Protein AF-A0A7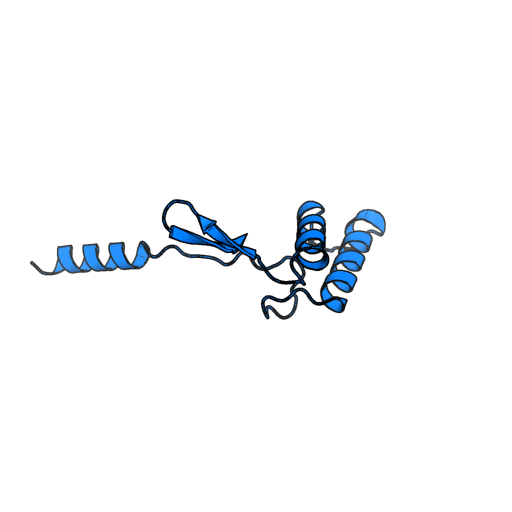K3YH22-F1 (afdb_monomer)

pLDDT: mean 84.74, std 13.92, range [43.5, 96.12]

Foldseek 3Di:
DCVVVVVVVVVVVVPPPPPPVPQQQQPPVRPQFCDPVSLVVNVVQVCCVVPVVHDRPDDPVSNVSQVCCVPPVVRHWDWDQDPVRDIDTD

Sequence (90 aa):
MKRPLLVLALLLLLAAPASATEAIPGDADGDGVLAAGEYASTALAYLDAAYMGGTGEIGRDEIRDAAWVYARWDGRPREIVDSSGQTVTL

Secondary structure (DSSP, 8-state):
--HHHHHHHHHHHHTS-----PPPTT-SS-SS---HHHHHHHHHHHHIIIII-------HHHHHHHHHHHHHSTTSPPEEE-TTS-EEE-

Mean predicted aligned error: 9.88 Å

Structure (mmCIF, N/CA/C/O backbone):
data_AF-A0A7K3YH22-F1
#
_entry.id   AF-A0A7K3YH22-F1
#
loop_
_atom_site.group_PDB
_atom_site.id
_atom_site.type_symbol
_atom_site.label_atom_id
_atom_site.label_alt_id
_atom_site.label_comp_id
_atom_site.label_asym_id
_atom_site.label_entity_id
_atom_site.label_seq_id
_atom_site.pdbx_PDB_ins_code
_atom_site.Cartn_x
_atom_site.Cartn_y
_atom_site.Cartn_z
_atom_site.occupancy
_atom_site.B_iso_or_equiv
_atom_site.auth_seq_id
_atom_site.auth_comp_id
_atom_site.auth_asym_id
_atom_site.auth_atom_id
_atom_site.pdbx_PDB_model_num
ATOM 1 N N . MET A 1 1 ? -18.747 42.900 17.915 1.00 57.41 1 MET A N 1
ATOM 2 C CA . MET A 1 1 ? -18.212 41.776 18.721 1.00 57.41 1 MET A CA 1
ATOM 3 C C . MET A 1 1 ? -18.307 40.399 18.033 1.00 57.41 1 MET A C 1
ATOM 5 O O . MET A 1 1 ? -18.120 39.399 18.702 1.00 57.41 1 MET A O 1
ATOM 9 N N . LYS A 1 2 ? -18.550 40.301 16.710 1.00 59.81 2 LYS A N 1
ATOM 10 C CA . LYS A 1 2 ? -18.744 39.002 16.019 1.00 59.81 2 LYS A CA 1
ATOM 11 C C . LYS A 1 2 ? -17.524 38.502 15.224 1.00 59.81 2 LYS A C 1
ATOM 13 O O . LYS A 1 2 ? -17.428 37.319 14.941 1.00 59.81 2 LYS A O 1
ATOM 18 N N . ARG A 1 3 ? -16.578 39.393 14.898 1.00 65.38 3 ARG A N 1
ATOM 19 C CA . ARG A 1 3 ? -15.350 39.076 14.143 1.00 65.38 3 ARG A CA 1
ATOM 20 C C . ARG A 1 3 ? -14.405 38.086 14.846 1.00 65.38 3 ARG A C 1
ATOM 22 O O . ARG A 1 3 ? -14.010 37.138 14.182 1.00 65.38 3 ARG A O 1
ATOM 29 N N . PRO A 1 4 ? -14.076 38.228 16.148 1.00 71.44 4 PRO A N 1
ATOM 30 C CA . PRO A 1 4 ? -13.180 37.269 16.800 1.00 71.44 4 PRO A CA 1
ATOM 31 C C . PRO A 1 4 ? -13.828 35.886 16.953 1.00 71.44 4 PRO A C 1
ATOM 33 O O . PRO A 1 4 ? -13.143 34.879 16.837 1.00 71.44 4 PRO A O 1
ATOM 36 N N . LEU A 1 5 ? -15.155 35.832 17.125 1.00 73.75 5 LEU A N 1
ATOM 37 C CA . LEU A 1 5 ? -15.907 34.577 17.198 1.00 73.75 5 LEU A CA 1
ATOM 38 C C . LEU A 1 5 ? -15.901 33.827 15.856 1.00 73.75 5 LEU A C 1
ATOM 40 O O . LEU A 1 5 ? -15.789 32.608 15.833 1.00 73.75 5 LEU A O 1
ATOM 44 N N . LEU A 1 6 ? -15.984 34.564 14.742 1.00 75.31 6 LEU A N 1
ATOM 45 C CA . LEU A 1 6 ? -15.937 33.998 13.392 1.00 75.31 6 LEU A CA 1
ATOM 46 C C . LEU A 1 6 ? -14.543 33.446 13.051 1.00 75.31 6 LEU A C 1
ATOM 48 O O . LEU A 1 6 ? -14.434 32.392 12.436 1.00 75.31 6 LEU A O 1
ATOM 52 N N . VAL A 1 7 ? -13.484 34.136 13.490 1.00 77.75 7 VAL A N 1
ATOM 53 C CA . VAL A 1 7 ? -12.089 33.686 13.332 1.00 77.75 7 VAL A CA 1
ATOM 54 C C . VAL A 1 7 ? -11.813 32.444 14.181 1.00 77.75 7 VAL A C 1
ATOM 56 O O . VAL A 1 7 ? -11.189 31.504 13.699 1.00 77.75 7 VAL A O 1
ATOM 59 N N . LEU A 1 8 ? -12.322 32.403 15.416 1.00 77.06 8 LEU A N 1
ATOM 60 C CA . LEU A 1 8 ? -12.194 31.238 16.293 1.00 77.06 8 LEU A CA 1
ATOM 61 C C . LEU A 1 8 ? -12.952 30.020 15.742 1.00 77.06 8 LEU A C 1
ATOM 63 O O . LEU A 1 8 ? -12.428 28.912 15.770 1.00 77.06 8 LEU A O 1
ATOM 67 N N . ALA A 1 9 ? -14.152 30.228 15.192 1.00 76.06 9 ALA A N 1
ATOM 68 C CA . ALA A 1 9 ? -14.912 29.173 14.527 1.00 76.06 9 ALA A CA 1
ATOM 69 C C . ALA A 1 9 ? -14.182 28.637 13.284 1.00 76.06 9 ALA A C 1
ATOM 71 O O . ALA A 1 9 ? -14.129 27.428 13.085 1.00 76.06 9 ALA A O 1
ATOM 72 N N . LEU A 1 10 ? -13.564 29.513 12.484 1.00 74.69 10 LEU A N 1
ATOM 73 C CA . LEU A 1 10 ? -12.771 29.103 11.324 1.00 74.69 10 LEU A CA 1
ATOM 74 C C . LEU A 1 10 ? -11.536 28.284 11.741 1.00 74.69 10 LEU A C 1
ATOM 76 O O . LEU A 1 10 ? -11.273 27.244 11.152 1.00 74.69 10 LEU A O 1
ATOM 80 N N . LEU A 1 11 ? -10.824 28.700 12.794 1.00 74.44 11 LEU A N 1
ATOM 81 C CA . LEU A 1 11 ? -9.676 27.961 13.338 1.00 74.44 11 LEU A CA 1
ATOM 82 C C . LEU A 1 11 ? -10.062 26.575 13.878 1.00 74.44 11 LEU A C 1
ATOM 84 O O . LEU A 1 11 ? -9.304 25.628 13.702 1.00 74.44 11 LEU A O 1
ATOM 88 N N . LEU A 1 12 ? -11.245 26.441 14.485 1.00 69.56 12 LEU A N 1
ATOM 89 C CA . LEU A 1 12 ? -11.775 25.152 14.946 1.00 69.56 12 LEU A CA 1
ATOM 90 C C . LEU A 1 12 ? -12.149 24.214 13.788 1.00 69.56 12 LEU A C 1
ATOM 92 O O . LEU A 1 12 ? -11.984 23.007 13.922 1.00 69.56 12 LEU A O 1
ATOM 96 N N . LEU A 1 13 ? -12.599 24.747 12.646 1.00 62.50 13 LEU A N 1
ATOM 97 C CA . LEU A 1 13 ? -12.851 23.950 11.436 1.00 62.50 13 LEU A CA 1
ATOM 98 C C . LEU A 1 13 ? -11.558 23.476 10.750 1.00 62.50 13 LEU A C 1
ATOM 100 O O . LEU A 1 13 ? -11.548 22.386 10.188 1.00 62.50 13 LEU A O 1
ATOM 104 N N . LEU A 1 14 ? -10.469 24.253 10.815 1.00 58.09 14 LEU A N 1
ATOM 105 C CA . LEU A 1 14 ? -9.151 23.821 10.321 1.00 58.09 14 LEU A CA 1
ATOM 106 C C . LEU A 1 14 ? -8.451 22.813 11.249 1.00 58.09 14 LEU A C 1
ATOM 108 O O . LEU A 1 14 ? -7.490 22.178 10.831 1.00 58.09 14 LEU A O 1
ATOM 112 N N . ALA A 1 15 ? -8.911 22.674 12.493 1.00 55.56 15 ALA A N 1
ATOM 113 C CA . ALA A 1 15 ? -8.359 21.734 13.464 1.00 55.56 15 ALA A CA 1
ATOM 114 C C . ALA A 1 15 ? -8.956 20.319 13.353 1.00 55.56 15 ALA A C 1
ATOM 116 O O . ALA A 1 15 ? -8.626 19.461 14.172 1.00 55.56 15 ALA A O 1
ATOM 117 N N . ALA A 1 16 ? -9.830 20.059 12.372 1.00 55.69 16 ALA A N 1
ATOM 118 C CA . ALA A 1 16 ? -10.235 18.695 12.065 1.00 55.69 16 ALA A CA 1
ATOM 119 C C . ALA A 1 16 ? -8.976 17.897 11.682 1.00 55.69 16 ALA A C 1
ATOM 121 O O . ALA A 1 16 ? -8.247 18.340 10.788 1.00 55.69 16 ALA A O 1
ATOM 122 N N . PRO A 1 17 ? -8.684 16.758 12.337 1.00 47.56 17 PRO A N 1
ATOM 123 C CA . PRO A 1 17 ? -7.605 15.904 11.886 1.00 47.56 17 PRO A CA 1
ATOM 124 C C . PRO A 1 17 ? -7.952 15.492 10.459 1.00 47.56 17 PRO A C 1
ATOM 126 O O . PRO A 1 17 ? -8.958 14.825 10.215 1.00 47.56 17 PRO A O 1
ATOM 129 N N . ALA A 1 18 ? -7.149 15.947 9.502 1.00 45.41 18 ALA A N 1
ATOM 130 C CA . ALA A 1 18 ? -7.120 15.348 8.187 1.00 45.41 18 ALA A CA 1
ATOM 131 C C . ALA A 1 18 ? -6.559 13.941 8.391 1.00 45.41 18 ALA A C 1
ATOM 133 O O . ALA A 1 18 ? -5.356 13.721 8.290 1.00 45.41 18 ALA A O 1
ATOM 134 N N . SER A 1 19 ? -7.426 12.997 8.751 1.00 46.56 19 SER A N 1
ATOM 135 C CA . SER A 1 19 ? -7.155 11.581 8.575 1.00 46.56 19 SER A CA 1
ATOM 136 C C . SER A 1 19 ? -7.137 11.352 7.070 1.00 46.56 19 SER A C 1
ATOM 138 O O . SER A 1 19 ? -8.119 10.916 6.477 1.00 46.56 19 SER A O 1
ATOM 140 N N . ALA A 1 20 ? -6.036 11.742 6.429 1.00 43.50 20 ALA A N 1
ATOM 141 C CA . ALA A 1 20 ? -5.653 11.128 5.182 1.00 43.50 20 ALA A CA 1
ATOM 142 C C . ALA A 1 20 ? -5.491 9.651 5.537 1.00 43.50 20 ALA A C 1
ATOM 144 O O . ALA A 1 20 ? -4.552 9.279 6.233 1.00 43.50 20 ALA A O 1
ATOM 145 N N . THR A 1 21 ? -6.479 8.833 5.176 1.00 54.25 21 THR A N 1
ATOM 146 C CA . THR A 1 21 ? -6.223 7.407 5.004 1.00 54.25 21 THR A CA 1
ATOM 147 C C . THR A 1 21 ? -5.076 7.368 4.004 1.00 54.25 21 THR A C 1
ATOM 149 O O . THR A 1 21 ? -5.234 7.818 2.868 1.00 54.25 21 THR A O 1
ATOM 152 N N . GLU A 1 22 ? -3.880 7.008 4.470 1.00 62.78 22 GLU A N 1
ATOM 153 C CA . GLU A 1 22 ? -2.790 6.692 3.560 1.00 62.78 22 GLU A CA 1
ATOM 154 C C . GLU A 1 22 ? -3.325 5.575 2.664 1.00 62.78 22 GLU A C 1
ATOM 156 O O . GLU A 1 22 ? -3.778 4.537 3.149 1.00 62.78 22 GLU A O 1
ATOM 161 N N . ALA A 1 23 ? -3.425 5.862 1.365 1.00 76.75 23 ALA A N 1
ATOM 162 C CA . ALA A 1 23 ? -3.944 4.909 0.400 1.00 76.75 23 ALA A CA 1
ATOM 163 C C . ALA A 1 23 ? -3.048 3.666 0.410 1.00 76.75 23 ALA A C 1
ATOM 165 O O . ALA A 1 23 ? -1.825 3.787 0.521 1.00 76.75 23 ALA A O 1
ATOM 166 N N . ILE A 1 24 ? -3.644 2.478 0.299 1.00 86.50 24 ILE A N 1
ATOM 167 C CA . ILE A 1 24 ? -2.872 1.237 0.253 1.00 86.50 24 ILE A CA 1
ATOM 168 C C . ILE A 1 24 ? -2.007 1.282 -1.012 1.00 86.50 24 ILE A C 1
ATOM 170 O O . ILE A 1 24 ? -2.550 1.447 -2.107 1.00 86.50 24 ILE A O 1
ATOM 174 N N . PRO A 1 25 ? -0.674 1.136 -0.920 1.00 86.81 25 PRO A N 1
ATOM 175 C CA . PRO A 1 25 ? 0.155 1.162 -2.112 1.00 86.81 25 PRO A CA 1
ATOM 176 C C . PRO A 1 25 ? -0.251 0.053 -3.088 1.00 86.81 25 PRO A C 1
ATOM 178 O O . PRO A 1 25 ? -0.280 -1.128 -2.735 1.00 86.81 25 PRO A O 1
ATOM 181 N N . GLY A 1 26 ? -0.553 0.443 -4.325 1.00 87.81 26 GLY A N 1
ATOM 182 C CA . GLY A 1 26 ? -0.990 -0.474 -5.376 1.00 87.81 26 GLY A CA 1
ATOM 183 C C . GLY A 1 26 ? -2.493 -0.752 -5.434 1.00 87.81 26 GLY A C 1
ATOM 184 O O . GLY A 1 26 ? -2.884 -1.473 -6.343 1.00 87.81 26 GLY A O 1
ATOM 185 N N . ASP A 1 27 ? -3.312 -0.188 -4.537 1.00 91.50 27 ASP A N 1
ATOM 186 C CA . ASP A 1 27 ? -4.773 -0.099 -4.704 1.00 91.50 27 ASP A CA 1
ATOM 187 C C . ASP A 1 27 ? -5.059 0.897 -5.838 1.00 91.50 27 ASP A C 1
ATOM 189 O O . ASP A 1 27 ? -4.940 2.117 -5.682 1.00 91.50 27 ASP A O 1
ATOM 193 N N . ALA A 1 28 ? -5.278 0.358 -7.035 1.00 90.31 28 ALA A N 1
ATOM 194 C CA . ALA A 1 28 ? -5.295 1.133 -8.266 1.00 90.31 28 ALA A CA 1
ATOM 195 C C . ALA A 1 28 ? -6.682 1.715 -8.545 1.00 90.31 28 ALA A C 1
ATOM 197 O O . ALA A 1 28 ? -6.783 2.751 -9.212 1.00 90.31 28 ALA A O 1
ATOM 198 N N . ASP A 1 29 ? -7.737 1.051 -8.069 1.00 92.06 29 ASP A 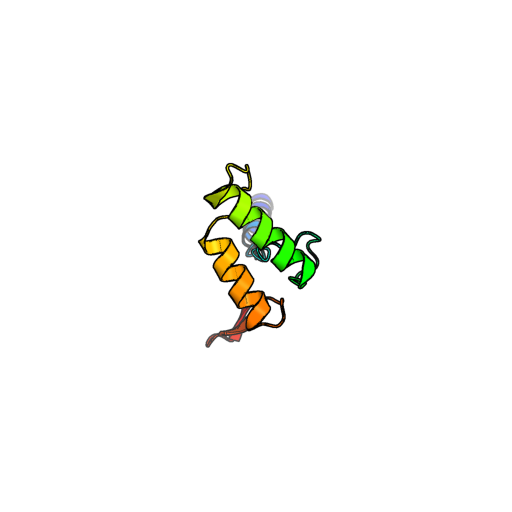N 1
ATOM 199 C CA . ASP A 1 29 ? -9.111 1.533 -8.189 1.00 92.06 29 ASP A CA 1
ATOM 200 C C . ASP A 1 29 ? -9.586 2.358 -6.978 1.00 92.06 29 ASP A C 1
ATOM 202 O O . ASP A 1 29 ? -10.578 3.089 -7.089 1.00 92.06 29 ASP A O 1
ATOM 206 N N . GLY A 1 30 ? -8.815 2.360 -5.888 1.00 90.31 30 GLY A N 1
ATOM 207 C CA . GLY A 1 30 ? -9.031 3.187 -4.708 1.00 90.31 30 GLY A CA 1
ATOM 208 C C . GLY A 1 30 ? -10.202 2.713 -3.852 1.00 90.31 30 GLY A C 1
ATOM 209 O O . GLY A 1 30 ? -10.811 3.536 -3.157 1.00 90.31 30 GLY A O 1
ATOM 210 N N . ASP A 1 31 ? -10.570 1.430 -3.931 1.00 91.81 31 ASP A N 1
ATOM 211 C CA . ASP A 1 31 ? -11.690 0.862 -3.179 1.00 91.81 31 ASP A CA 1
ATOM 212 C C . ASP A 1 31 ? -11.335 0.492 -1.722 1.00 91.81 31 ASP A C 1
ATOM 214 O O . ASP A 1 31 ? -12.211 0.101 -0.936 1.00 91.81 31 ASP A O 1
ATOM 218 N N . GLY A 1 32 ? -10.070 0.681 -1.327 1.00 90.44 32 GLY A N 1
ATOM 219 C CA . GLY A 1 32 ? -9.556 0.354 -0.002 1.00 90.44 32 GLY A CA 1
ATOM 220 C C . GLY A 1 32 ? -9.288 -1.139 0.190 1.00 90.44 32 GLY A C 1
ATOM 221 O O . GLY A 1 32 ? -9.211 -1.603 1.337 1.00 90.44 32 GLY A O 1
ATOM 222 N N . VAL A 1 33 ? -9.187 -1.904 -0.898 1.00 93.38 33 VAL A N 1
ATOM 223 C CA . VAL A 1 33 ? -8.906 -3.337 -0.913 1.00 93.38 33 VAL A CA 1
ATOM 224 C C . VAL A 1 33 ? -7.838 -3.634 -1.951 1.00 93.38 33 VAL A C 1
ATOM 226 O O . VAL A 1 33 ? -8.091 -3.677 -3.140 1.00 93.38 33 VAL A O 1
ATOM 229 N N . LEU A 1 34 ? -6.644 -3.991 -1.493 1.00 94.75 34 LEU A N 1
ATOM 230 C CA . LEU A 1 34 ? -5.597 -4.464 -2.383 1.00 94.75 34 LEU A CA 1
ATOM 231 C C . LEU A 1 34 ? -5.928 -5.871 -2.899 1.00 94.75 34 LEU A C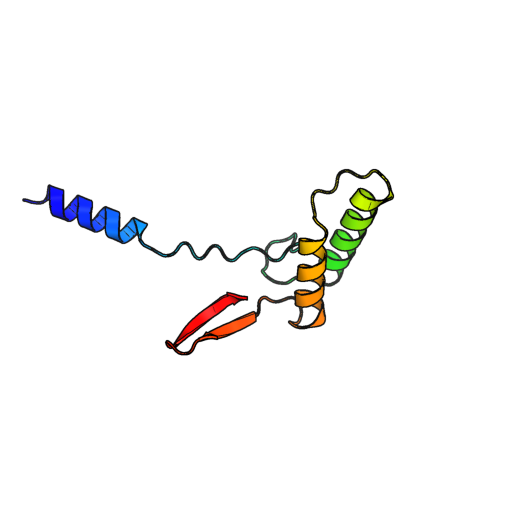 1
ATOM 233 O O . LEU A 1 34 ? -5.660 -6.880 -2.233 1.00 94.75 34 LEU A O 1
ATOM 237 N N . ALA A 1 35 ? -6.498 -5.952 -4.099 1.00 96.12 35 ALA A N 1
ATOM 238 C CA . ALA A 1 35 ? -6.838 -7.213 -4.734 1.00 96.12 35 ALA A CA 1
ATOM 239 C C . ALA A 1 35 ? -5.591 -7.945 -5.263 1.00 96.12 35 ALA A C 1
ATOM 241 O O . ALA A 1 35 ? -4.546 -7.366 -5.564 1.00 96.12 35 ALA A O 1
ATOM 242 N N . ALA A 1 36 ? -5.712 -9.261 -5.463 1.00 95.00 36 ALA A N 1
A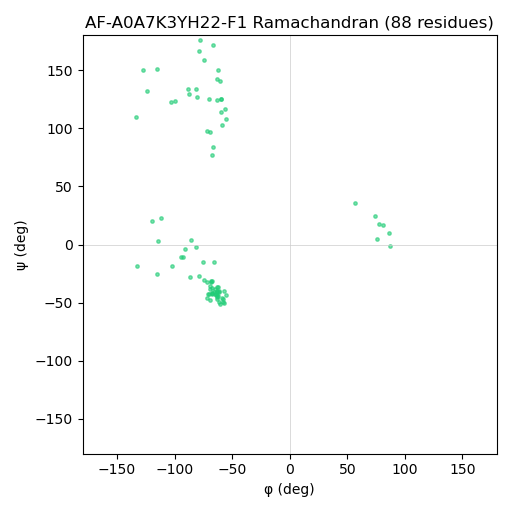TOM 243 C CA . ALA A 1 36 ? -4.606 -10.095 -5.947 1.00 95.00 36 ALA A CA 1
ATOM 244 C C . ALA A 1 36 ? -4.030 -9.618 -7.294 1.00 95.00 36 ALA A C 1
ATOM 246 O O . ALA A 1 36 ? -2.817 -9.649 -7.502 1.00 95.00 36 ALA A O 1
ATOM 247 N N . GLY A 1 37 ? -4.901 -9.186 -8.213 1.00 95.88 37 GLY A N 1
ATOM 248 C CA . GLY A 1 37 ? -4.496 -8.681 -9.527 1.00 95.88 37 GLY A CA 1
ATOM 249 C C . GLY A 1 37 ? -3.763 -7.344 -9.443 1.00 95.88 37 GLY A C 1
ATOM 250 O O . GLY A 1 37 ? -2.800 -7.126 -10.177 1.00 95.88 37 GLY A O 1
ATOM 251 N N . GLU A 1 38 ? -4.171 -6.485 -8.517 1.00 95.44 38 GLU A N 1
ATOM 252 C CA . GLU A 1 38 ? -3.558 -5.181 -8.287 1.00 95.44 38 GLU A CA 1
ATOM 253 C C . GLU A 1 38 ? -2.186 -5.321 -7.637 1.00 95.44 38 GLU A C 1
ATOM 255 O O . GLU A 1 38 ? -1.206 -4.775 -8.148 1.00 95.44 38 GLU A O 1
ATOM 260 N N . TYR A 1 39 ? -2.071 -6.160 -6.602 1.00 95.50 39 TYR A N 1
ATOM 261 C CA . TYR A 1 39 ? -0.778 -6.487 -6.007 1.00 95.50 39 TYR A CA 1
ATOM 262 C C . TYR A 1 39 ? 0.174 -7.112 -7.035 1.00 95.50 39 TYR A C 1
ATOM 264 O O . TYR A 1 39 ? 1.327 -6.700 -7.138 1.00 95.50 39 TYR A O 1
ATOM 272 N N . ALA A 1 40 ? -0.293 -8.079 -7.834 1.00 96.06 40 ALA A N 1
ATOM 273 C CA . ALA A 1 40 ? 0.542 -8.722 -8.848 1.00 96.06 40 ALA A CA 1
ATOM 274 C C . ALA A 1 40 ? 1.022 -7.728 -9.917 1.00 96.06 40 ALA A C 1
ATOM 276 O O . ALA A 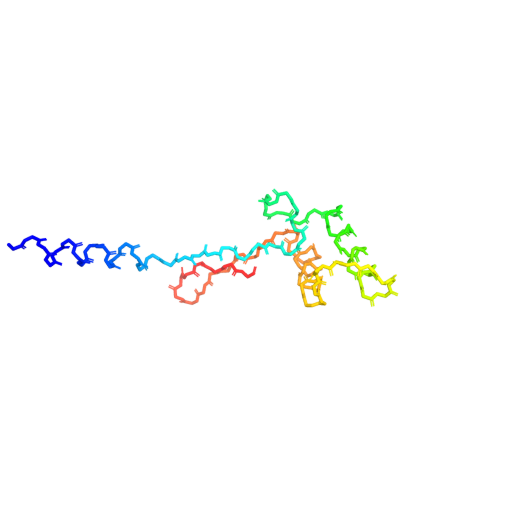1 40 ? 2.203 -7.723 -10.267 1.00 96.06 40 ALA A O 1
ATOM 277 N N . SER A 1 41 ? 0.129 -6.869 -10.410 1.00 94.81 41 SER A N 1
ATOM 278 C CA . SER A 1 41 ? 0.466 -5.847 -11.408 1.00 94.81 41 SER A CA 1
ATOM 279 C C . SER A 1 41 ? 1.475 -4.844 -10.850 1.00 94.81 41 SER A C 1
ATOM 281 O O . SER A 1 41 ? 2.474 -4.533 -11.497 1.00 94.81 41 SER A O 1
ATOM 283 N N . THR A 1 42 ? 1.264 -4.417 -9.609 1.00 94.44 42 THR A N 1
ATOM 284 C CA . THR A 1 42 ? 2.142 -3.497 -8.889 1.00 94.44 42 THR A CA 1
ATOM 285 C C . THR A 1 42 ? 3.521 -4.110 -8.621 1.00 94.44 42 THR A C 1
ATOM 287 O O . THR A 1 42 ? 4.545 -3.468 -8.851 1.00 94.44 42 THR A O 1
ATOM 290 N N . ALA A 1 43 ? 3.581 -5.383 -8.220 1.00 94.75 43 ALA A N 1
ATOM 291 C CA . ALA A 1 43 ? 4.834 -6.112 -8.027 1.00 94.75 43 ALA A CA 1
ATOM 292 C C . ALA A 1 43 ? 5.629 -6.253 -9.334 1.00 94.75 43 ALA A C 1
ATOM 294 O O . ALA A 1 43 ? 6.851 -6.110 -9.338 1.00 94.75 43 ALA A O 1
ATOM 295 N N . LEU A 1 44 ? 4.952 -6.514 -10.455 1.00 95.06 44 LEU A N 1
ATOM 296 C CA . LEU A 1 44 ? 5.601 -6.581 -11.764 1.00 95.06 44 LEU A CA 1
ATOM 297 C C . LEU A 1 44 ? 6.116 -5.210 -12.211 1.00 95.06 44 LEU A C 1
ATOM 299 O O . LEU A 1 44 ? 7.247 -5.128 -12.685 1.00 95.06 44 LEU A O 1
ATOM 303 N N . ALA A 1 45 ? 5.339 -4.144 -12.004 1.00 93.75 45 ALA A N 1
ATOM 304 C CA . ALA A 1 45 ? 5.771 -2.777 -12.290 1.00 93.75 45 ALA A CA 1
ATOM 305 C C . ALA A 1 45 ? 6.999 -2.377 -11.454 1.00 93.75 45 ALA A C 1
ATOM 307 O O . ALA A 1 45 ? 7.940 -1.785 -11.983 1.00 93.75 45 ALA A O 1
ATOM 308 N N . TYR A 1 46 ? 7.035 -2.766 -10.173 1.00 94.88 46 TYR A N 1
ATOM 309 C CA . TYR A 1 46 ? 8.211 -2.594 -9.319 1.00 94.88 46 TYR A CA 1
ATOM 310 C C . TYR A 1 46 ? 9.442 -3.298 -9.897 1.00 94.88 46 TYR A C 1
ATOM 312 O O . TYR A 1 46 ? 10.512 -2.700 -9.998 1.00 94.88 46 TYR A O 1
ATOM 320 N N . LEU A 1 47 ? 9.312 -4.573 -10.275 1.00 95.50 47 LEU A N 1
ATOM 321 C CA . LEU A 1 47 ? 10.436 -5.349 -10.805 1.00 95.50 47 LEU A CA 1
ATOM 322 C C . LEU A 1 47 ? 10.937 -4.790 -12.141 1.00 95.50 47 LEU A C 1
ATOM 324 O O . LEU A 1 47 ? 12.146 -4.755 -12.371 1.00 95.50 47 LEU A O 1
ATOM 328 N N . ASP A 1 48 ? 10.025 -4.330 -12.994 1.00 95.62 48 ASP A N 1
ATOM 329 C CA . ASP A 1 48 ? 10.358 -3.667 -14.252 1.00 95.62 48 ASP A CA 1
ATOM 330 C C . ASP A 1 48 ? 11.168 -2.387 -14.021 1.00 95.62 48 ASP A C 1
ATOM 332 O O . ASP A 1 48 ? 12.264 -2.232 -14.567 1.00 95.62 48 ASP A O 1
ATOM 336 N N . ALA A 1 49 ? 10.700 -1.523 -13.121 1.00 94.81 49 ALA A N 1
ATOM 337 C CA . ALA A 1 49 ? 11.397 -0.296 -12.754 1.00 94.81 49 ALA A CA 1
ATOM 338 C C . ALA A 1 49 ? 12.760 -0.561 -12.097 1.00 94.81 49 ALA A C 1
ATOM 340 O O . ALA A 1 49 ? 13.766 0.058 -12.443 1.00 94.81 49 ALA A O 1
ATOM 341 N N . ALA A 1 50 ? 12.816 -1.511 -11.164 1.00 94.12 50 ALA A N 1
ATOM 342 C CA . ALA A 1 50 ? 14.011 -1.775 -10.375 1.00 94.12 50 ALA A CA 1
ATOM 343 C C . ALA A 1 50 ? 15.111 -2.505 -11.160 1.00 94.12 50 ALA A C 1
ATOM 345 O O . ALA A 1 50 ? 16.293 -2.331 -10.852 1.00 94.12 50 ALA A O 1
ATOM 346 N N . TYR A 1 51 ? 14.743 -3.343 -12.136 1.00 94.94 51 TYR A N 1
ATOM 347 C CA . TYR A 1 51 ? 15.680 -4.297 -12.739 1.00 94.94 51 TYR A CA 1
ATOM 348 C C . TYR A 1 51 ? 15.682 -4.333 -14.266 1.00 94.94 51 TYR A C 1
ATOM 350 O O . TYR A 1 51 ? 16.648 -4.836 -14.839 1.00 94.94 51 TYR A O 1
ATOM 358 N N . MET A 1 52 ? 14.648 -3.821 -14.935 1.00 95.31 52 MET A N 1
ATOM 359 C CA . MET A 1 52 ? 14.503 -3.924 -16.395 1.00 95.31 52 MET A CA 1
ATOM 360 C C . MET A 1 52 ? 14.570 -2.567 -17.109 1.00 95.31 52 MET A C 1
ATOM 362 O O . MET A 1 52 ? 14.485 -2.511 -18.333 1.00 95.31 52 MET A O 1
ATOM 366 N N . GLY A 1 53 ? 14.811 -1.480 -16.367 1.00 91.81 53 GLY A N 1
ATOM 367 C CA . GLY A 1 53 ? 14.913 -0.128 -16.921 1.00 91.81 53 GLY A CA 1
ATOM 368 C C . GLY A 1 53 ? 13.558 0.538 -17.172 1.00 91.81 53 GLY A C 1
ATOM 369 O O . GLY A 1 53 ? 13.499 1.514 -17.920 1.00 91.81 53 GLY A O 1
ATOM 370 N N . GLY A 1 54 ? 12.489 0.015 -16.565 1.00 91.19 54 GLY A N 1
ATOM 371 C CA . GLY A 1 54 ? 11.171 0.639 -16.549 1.00 91.19 54 GLY A CA 1
ATOM 372 C C . GLY A 1 54 ? 11.134 1.945 -15.751 1.00 91.19 54 GLY A C 1
ATOM 373 O O . GLY A 1 54 ? 12.079 2.303 -15.049 1.00 91.19 54 GLY A O 1
ATOM 374 N N . THR A 1 55 ? 10.013 2.660 -15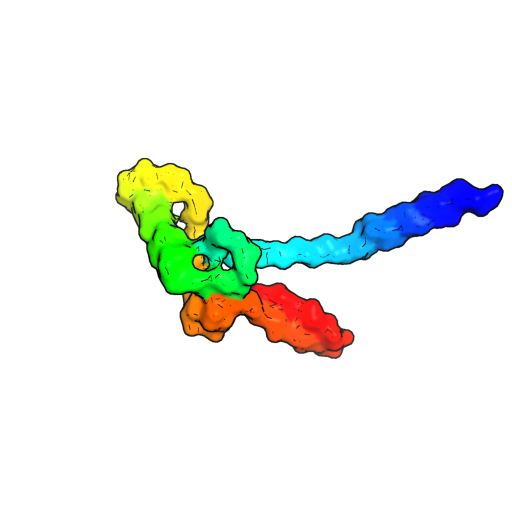.838 1.00 88.50 55 THR A N 1
ATOM 375 C CA . THR A 1 55 ? 9.829 3.990 -15.221 1.00 88.50 55 THR A CA 1
ATOM 376 C C . THR A 1 55 ? 8.814 3.991 -14.076 1.00 88.50 55 THR A C 1
ATOM 378 O O . THR A 1 55 ? 8.198 5.019 -13.810 1.00 88.50 55 THR A O 1
ATOM 381 N N . GLY A 1 56 ? 8.567 2.842 -13.445 1.00 82.88 56 GLY A N 1
ATOM 382 C CA . GLY A 1 56 ? 7.629 2.744 -12.324 1.00 82.88 56 GLY A CA 1
ATOM 383 C C . GLY A 1 56 ? 8.083 3.570 -11.117 1.00 82.88 56 GLY A C 1
ATOM 384 O O . GLY A 1 56 ? 9.273 3.633 -10.815 1.00 82.88 56 GLY A O 1
ATOM 385 N N . GLU A 1 57 ? 7.125 4.193 -10.431 1.00 84.56 57 GLU A N 1
ATOM 386 C CA . GLU A 1 57 ? 7.392 5.082 -9.290 1.00 84.56 57 GLU A CA 1
ATOM 387 C C . GLU A 1 57 ? 7.315 4.373 -7.933 1.00 84.56 57 GLU A C 1
ATOM 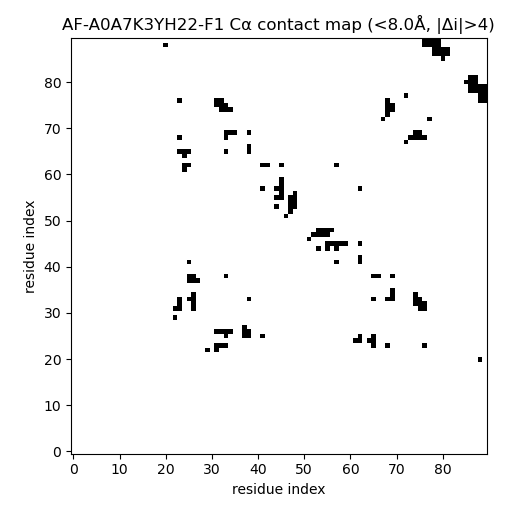389 O O . GLU A 1 57 ? 7.748 4.940 -6.934 1.00 84.56 57 GLU A O 1
ATOM 394 N N . ILE A 1 58 ? 6.815 3.129 -7.889 1.00 86.88 58 ILE A N 1
ATOM 395 C CA . ILE A 1 58 ? 6.661 2.417 -6.621 1.00 86.88 58 ILE A CA 1
ATOM 396 C C . ILE A 1 58 ? 8.021 2.021 -6.033 1.00 86.88 58 ILE A C 1
ATOM 398 O O . ILE A 1 58 ? 8.856 1.363 -6.663 1.00 86.88 58 ILE A O 1
ATOM 402 N N . GLY A 1 59 ? 8.238 2.429 -4.792 1.00 91.12 59 GLY A N 1
ATOM 403 C CA . GLY A 1 59 ? 9.427 2.149 -4.016 1.00 91.12 59 GLY A CA 1
ATOM 404 C 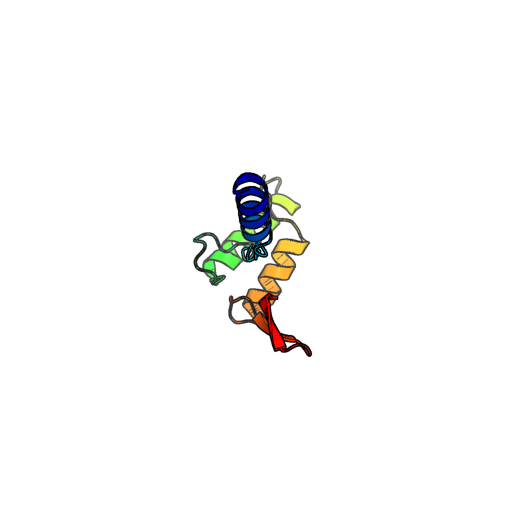C . GLY A 1 59 ? 9.445 0.739 -3.428 1.00 91.12 59 GLY A C 1
ATOM 405 O O . GLY A 1 59 ? 8.449 0.021 -3.351 1.00 91.12 59 GLY A O 1
ATOM 406 N N . ARG A 1 60 ? 10.627 0.343 -2.942 1.00 93.25 60 ARG A N 1
ATOM 407 C CA . ARG A 1 60 ? 10.830 -0.945 -2.255 1.00 93.25 60 ARG A CA 1
ATOM 408 C C . ARG A 1 60 ? 9.995 -1.064 -0.976 1.00 93.25 60 ARG A C 1
ATOM 410 O O . ARG A 1 60 ? 9.530 -2.157 -0.664 1.00 93.25 60 ARG A O 1
ATOM 417 N N . ASP A 1 61 ? 9.893 0.014 -0.204 1.00 93.12 61 ASP A N 1
ATOM 418 C CA . ASP A 1 61 ? 9.156 -0.012 1.060 1.00 93.12 61 ASP A CA 1
ATOM 419 C C . ASP A 1 61 ? 7.649 -0.120 0.798 1.00 93.12 61 ASP A C 1
ATOM 421 O O . ASP A 1 61 ? 7.009 -0.998 1.361 1.00 93.12 61 ASP A O 1
ATOM 425 N N . GLU A 1 62 ? 7.127 0.627 -0.176 1.00 91.69 62 GLU A N 1
ATOM 426 C CA . GLU A 1 62 ? 5.721 0.560 -0.591 1.00 91.69 62 GLU A CA 1
ATOM 427 C C . GLU A 1 62 ? 5.303 -0.844 -1.045 1.00 91.69 62 GLU A C 1
ATOM 429 O O . GLU A 1 62 ? 4.291 -1.361 -0.577 1.00 91.69 62 GLU A O 1
ATOM 434 N N . ILE A 1 63 ? 6.094 -1.520 -1.892 1.00 94.06 63 ILE A N 1
ATOM 435 C CA . ILE A 1 63 ? 5.755 -2.892 -2.312 1.00 94.06 63 ILE A CA 1
ATOM 436 C C . ILE A 1 63 ? 5.853 -3.898 -1.156 1.00 94.06 63 ILE A C 1
ATOM 438 O O . ILE A 1 63 ? 5.104 -4.877 -1.116 1.00 94.06 63 ILE A O 1
ATOM 442 N N . ARG A 1 64 ? 6.758 -3.676 -0.193 1.00 93.81 64 ARG A N 1
ATOM 443 C CA . ARG A 1 64 ? 6.855 -4.516 1.010 1.00 93.81 64 ARG A CA 1
ATOM 444 C C . ARG A 1 64 ? 5.624 -4.336 1.894 1.00 93.81 64 ARG A C 1
ATOM 446 O O . ARG A 1 64 ? 5.102 -5.329 2.401 1.00 93.81 64 ARG A O 1
ATOM 453 N N . ASP A 1 65 ? 5.177 -3.103 2.070 1.00 91.06 65 ASP A N 1
ATOM 454 C CA . ASP A 1 65 ? 4.033 -2.779 2.914 1.00 91.06 65 ASP A CA 1
ATOM 455 C C . ASP A 1 65 ? 2.737 -3.290 2.260 1.00 91.06 65 ASP A C 1
ATOM 457 O O . ASP A 1 65 ? 1.962 -3.994 2.909 1.00 91.06 65 ASP A O 1
ATOM 461 N N . ALA A 1 66 ? 2.583 -3.120 0.941 1.00 92.25 66 ALA A N 1
ATOM 462 C CA . ALA A 1 66 ? 1.514 -3.738 0.151 1.00 92.25 66 ALA A CA 1
ATOM 463 C C . ALA A 1 66 ? 1.490 -5.272 0.296 1.00 92.25 66 ALA A C 1
ATOM 465 O O . ALA A 1 66 ? 0.435 -5.872 0.512 1.00 92.25 66 ALA A O 1
ATOM 466 N N . ALA A 1 67 ? 2.658 -5.927 0.256 1.00 94.19 67 ALA A N 1
ATOM 467 C CA . ALA A 1 67 ? 2.757 -7.372 0.460 1.00 94.19 67 ALA A CA 1
ATOM 468 C C . ALA A 1 67 ? 2.287 -7.797 1.859 1.00 94.19 67 ALA A C 1
ATOM 470 O O . ALA A 1 67 ? 1.684 -8.862 2.016 1.00 94.19 67 ALA A O 1
ATOM 471 N N . TRP A 1 68 ? 2.557 -6.980 2.882 1.00 94.38 68 TRP A N 1
ATOM 472 C CA . TRP A 1 68 ? 2.101 -7.241 4.243 1.00 94.38 68 TRP A CA 1
ATOM 473 C C . TRP A 1 68 ? 0.583 -7.097 4.371 1.00 94.38 68 TRP A C 1
ATOM 475 O O . TRP A 1 68 ? -0.058 -8.009 4.898 1.00 94.38 68 TRP A O 1
ATOM 485 N N . VAL A 1 69 ? 0.012 -6.011 3.840 1.00 92.81 69 VAL A N 1
ATOM 486 C CA . VAL A 1 69 ? -1.442 -5.772 3.809 1.00 92.81 69 VAL A CA 1
ATOM 487 C C . VAL A 1 69 ? -2.153 -6.924 3.101 1.00 92.81 69 VAL A C 1
ATOM 489 O O . VAL A 1 69 ? -3.050 -7.549 3.671 1.00 92.81 69 VAL A O 1
ATOM 492 N N . TYR A 1 70 ? -1.687 -7.292 1.905 1.00 94.06 70 TYR A N 1
ATOM 493 C CA . TYR A 1 70 ? -2.257 -8.396 1.139 1.00 94.06 70 TYR A CA 1
ATOM 494 C C . TYR A 1 70 ? -2.171 -9.732 1.894 1.00 94.06 70 TYR A C 1
ATOM 496 O O . TYR A 1 70 ? -3.171 -10.423 2.070 1.00 94.06 70 TYR A O 1
ATOM 504 N N . ALA A 1 71 ? -0.984 -10.101 2.390 1.00 94.75 71 ALA A N 1
ATOM 505 C CA . ALA A 1 71 ? -0.763 -11.430 2.957 1.00 94.75 71 ALA A CA 1
ATOM 506 C C . ALA A 1 71 ? -1.295 -11.605 4.386 1.00 94.75 71 ALA A C 1
ATOM 508 O O . ALA A 1 71 ? -1.539 -12.738 4.809 1.00 94.75 71 ALA A O 1
ATOM 509 N N . ARG A 1 72 ? -1.385 -10.527 5.175 1.00 94.50 72 ARG A N 1
ATOM 510 C CA . ARG A 1 72 ? -1.696 -10.602 6.613 1.00 94.50 72 ARG A CA 1
ATOM 511 C C . ARG A 1 72 ? -3.008 -9.949 6.993 1.00 94.50 72 ARG A C 1
ATOM 513 O O . ARG A 1 72 ? -3.557 -10.342 8.023 1.00 94.50 72 ARG A O 1
ATOM 520 N N . TRP A 1 73 ? -3.486 -8.983 6.218 1.00 93.94 73 TRP A N 1
ATOM 521 C CA . TRP A 1 73 ? -4.691 -8.213 6.527 1.00 93.94 73 TRP A CA 1
ATOM 522 C C . TRP A 1 73 ? -5.781 -8.368 5.458 1.00 93.94 73 TRP A C 1
ATOM 524 O O . TRP A 1 73 ? -6.693 -7.553 5.391 1.00 93.94 73 TRP A O 1
ATOM 534 N N . ASP A 1 74 ? -5.714 -9.438 4.655 1.00 93.12 74 ASP A N 1
ATOM 535 C CA . ASP A 1 74 ? -6.729 -9.779 3.642 1.00 93.12 74 ASP A CA 1
ATOM 536 C C . ASP A 1 74 ? -6.960 -8.641 2.630 1.00 93.12 74 ASP A C 1
ATOM 538 O O . ASP A 1 74 ? -8.082 -8.352 2.219 1.00 93.12 74 ASP A O 1
ATOM 542 N N . GLY A 1 75 ? -5.876 -7.936 2.286 1.00 91.69 75 GLY A N 1
ATOM 543 C CA . GLY A 1 75 ? -5.907 -6.801 1.366 1.00 91.69 75 GLY A CA 1
ATOM 544 C C . GLY A 1 75 ? -6.477 -5.512 1.959 1.00 91.69 75 GLY A C 1
ATOM 545 O O . GLY A 1 75 ? -6.598 -4.540 1.230 1.00 91.69 75 GLY A O 1
ATOM 546 N N . ARG A 1 76 ? -6.814 -5.456 3.253 1.00 91.62 76 ARG A N 1
ATOM 547 C CA . ARG A 1 76 ? -7.448 -4.280 3.875 1.00 91.62 76 ARG A CA 1
ATOM 548 C C . ARG A 1 76 ? -6.552 -3.632 4.935 1.00 91.62 76 ARG A C 1
ATOM 550 O O . ARG A 1 76 ? -5.790 -4.343 5.592 1.00 91.62 76 ARG A O 1
ATOM 557 N N . PRO A 1 77 ? -6.655 -2.310 5.166 1.00 87.31 77 PRO A N 1
ATOM 558 C CA . PRO A 1 77 ? -5.969 -1.652 6.272 1.00 87.31 77 PRO A CA 1
ATOM 559 C C . PRO A 1 77 ? -6.467 -2.214 7.600 1.00 87.31 77 PRO A C 1
ATOM 561 O O . PRO A 1 77 ? -7.627 -2.628 7.722 1.00 87.31 77 PRO A O 1
ATOM 564 N N . ARG A 1 78 ? -5.606 -2.228 8.618 1.00 87.75 78 ARG A N 1
ATOM 565 C CA . ARG A 1 78 ? -5.984 -2.783 9.918 1.00 87.75 78 ARG A CA 1
ATOM 566 C C . ARG A 1 78 ? -6.367 -1.679 10.884 1.00 87.75 78 ARG A C 1
ATOM 568 O O . ARG A 1 78 ? -5.550 -0.835 11.227 1.00 87.75 78 ARG A O 1
ATOM 575 N N . GLU A 1 79 ? -7.577 -1.763 11.420 1.00 89.88 79 GLU A N 1
ATOM 576 C CA . GLU A 1 79 ? -8.005 -0.893 12.511 1.00 89.88 79 GLU A CA 1
ATOM 577 C C . GLU A 1 79 ? -7.637 -1.495 13.870 1.00 89.88 79 GLU A C 1
ATOM 579 O O . GLU A 1 79 ? -7.859 -2.681 14.147 1.00 89.88 79 GLU A O 1
ATOM 584 N N . ILE A 1 80 ? -7.068 -0.662 14.736 1.00 89.62 80 ILE A N 1
ATOM 585 C CA . ILE A 1 80 ? -6.789 -0.984 16.133 1.00 89.62 80 ILE A CA 1
ATOM 586 C C . ILE A 1 80 ? -7.370 0.097 17.042 1.00 89.62 80 ILE A C 1
ATOM 588 O O . ILE A 1 80 ? -7.447 1.262 16.664 1.00 89.62 80 ILE A O 1
ATOM 592 N N . VAL A 1 81 ? -7.754 -0.283 18.259 1.00 93.12 81 VAL A N 1
ATOM 593 C CA . VAL A 1 81 ? -8.165 0.667 19.300 1.00 93.12 81 VAL A CA 1
ATOM 594 C C . VAL A 1 81 ? -7.016 0.820 20.287 1.00 93.12 81 VAL A C 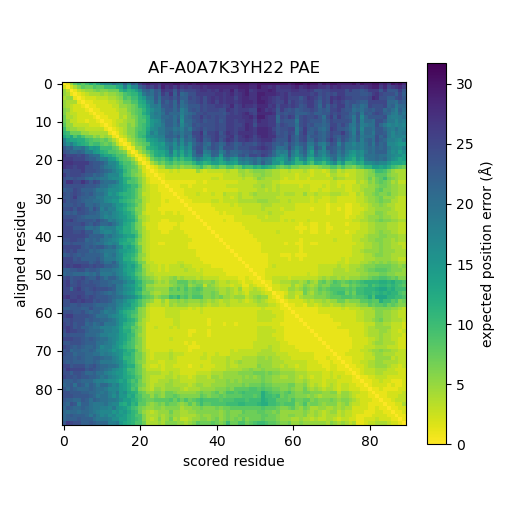1
ATOM 596 O O . VAL A 1 81 ? -6.548 -0.173 20.850 1.00 93.12 81 VAL A O 1
ATOM 599 N N . ASP A 1 82 ? -6.535 2.047 20.472 1.00 91.50 82 ASP A N 1
ATOM 600 C CA . ASP A 1 82 ? -5.446 2.334 21.401 1.00 91.50 82 ASP A CA 1
ATOM 601 C C . ASP A 1 82 ? -5.919 2.379 22.869 1.00 91.50 82 ASP A C 1
ATOM 603 O O . ASP A 1 82 ? -7.107 2.270 23.185 1.00 91.50 82 ASP A O 1
ATOM 607 N N . SER A 1 83 ? -4.983 2.558 23.805 1.00 92.81 83 SER A N 1
ATOM 608 C CA . SER A 1 83 ? -5.292 2.613 25.242 1.00 92.81 83 SER A CA 1
ATOM 609 C C . SER A 1 83 ? -6.132 3.825 25.666 1.00 92.81 83 SER A C 1
ATOM 611 O O . SER A 1 83 ? -6.648 3.840 26.781 1.00 92.81 83 SER A O 1
ATOM 613 N N . SER A 1 84 ? -6.239 4.848 24.816 1.00 93.69 84 SER A N 1
ATOM 614 C CA . SER A 1 84 ? -7.096 6.018 25.022 1.00 93.69 84 SER A CA 1
ATOM 615 C C . SER A 1 84 ? -8.501 5.840 24.429 1.00 93.69 84 SER A C 1
ATOM 617 O O . SER A 1 84 ? -9.364 6.692 24.637 1.00 93.69 84 SER A O 1
ATOM 619 N N . GLY A 1 85 ? -8.755 4.717 23.745 1.00 91.19 85 GLY A N 1
ATOM 620 C CA . GLY A 1 85 ? -10.017 4.423 23.071 1.00 91.19 85 GLY A CA 1
ATOM 621 C C . GLY A 1 85 ? -10.103 4.986 21.651 1.00 91.19 85 GLY A C 1
ATOM 622 O O . GLY A 1 85 ? -11.181 4.959 21.058 1.00 91.19 85 GLY A O 1
ATOM 623 N N . GLN A 1 86 ? -9.003 5.498 21.094 1.00 91.81 86 GLN A N 1
ATOM 624 C CA . GLN A 1 86 ? -8.968 6.030 19.736 1.00 91.81 86 GLN A CA 1
ATOM 625 C C . GLN A 1 86 ? -8.805 4.892 18.723 1.00 91.81 86 GLN A C 1
ATOM 627 O O . GLN A 1 86 ? -7.960 4.016 18.899 1.00 91.81 86 GLN A O 1
ATOM 632 N N . THR A 1 87 ? -9.601 4.916 17.649 1.00 89.75 87 THR A N 1
ATOM 633 C CA . THR A 1 87 ? -9.405 4.015 16.503 1.00 89.75 87 THR A CA 1
ATOM 634 C C . THR A 1 87 ? -8.303 4.571 15.610 1.00 89.75 87 THR A C 1
ATOM 636 O O . THR A 1 87 ? -8.348 5.739 15.225 1.00 89.75 87 THR A O 1
ATOM 639 N N . VAL A 1 88 ? -7.311 3.740 15.310 1.00 87.81 88 VAL A N 1
ATOM 640 C CA . VAL A 1 88 ? -6.167 4.062 14.458 1.00 87.81 88 VAL A CA 1
ATOM 641 C C . VAL A 1 88 ? -6.101 3.040 13.333 1.00 87.81 88 VAL A C 1
ATOM 643 O O . VAL A 1 88 ? -6.182 1.836 13.583 1.00 87.81 88 VAL A O 1
ATOM 646 N N . THR A 1 89 ? -5.943 3.533 12.110 1.00 87.00 89 THR A N 1
ATOM 647 C CA . THR A 1 89 ? -5.658 2.719 10.927 1.00 87.00 89 THR A CA 1
ATOM 648 C C . THR A 1 89 ? -4.149 2.534 10.809 1.00 87.00 89 THR A C 1
ATOM 650 O O . THR A 1 89 ? -3.404 3.509 10.921 1.00 87.00 89 THR A O 1
ATOM 653 N N . LEU A 1 90 ? -3.720 1.286 10.641 1.00 83.38 90 LEU A N 1
ATOM 654 C CA . LEU A 1 90 ? -2.343 0.892 10.344 1.00 83.38 90 LEU A CA 1
ATOM 655 C C . LEU A 1 90 ? -2.162 0.589 8.861 1.00 83.38 90 LEU A C 1
ATOM 657 O O . LEU A 1 90 ? -3.134 0.068 8.258 1.00 83.38 90 LEU A O 1
#

Solvent-accessible surface area (backbone atoms only — not comparable to full-atom values): 5400 Å² total; per-residue (Å²): 136,61,64,68,57,53,53,51,52,52,54,57,63,69,63,55,80,81,76,69,73,77,74,61,58,47,39,81,87,67,82,68,52,39,42,73,68,36,47,52,52,42,53,50,41,33,48,32,27,75,73,68,77,43,86,53,84,68,48,75,64,46,56,50,50,31,50,46,32,40,74,73,45,80,14,26,75,48,78,45,71,48,99,86,70,48,80,43,80,91

Nearest PDB structures (foldseek):
  6wq2-assembly1_B  TM=3.628E-01  e=6.221E-01  Sulfolobus islandicus filamentous virus
  7enc-assembly1_PF  TM=3.063E-01  e=8.680E-01  Sus scrofa
  7ae3-assembly1_F  TM=2.725E-01  e=4.294E+00  Homo sapiens

Radius of gyration: 19.23 Å; Cα contacts (8 Å, |Δi|>4): 90; chains: 1; bounding box: 34×53×42 Å